Protein AF-A0A919I012-F1 (afdb_monomer_lite)

Organism: Klebsiella pneumoniae (NCBI:txid573)

Structure (mmCIF, N/CA/C/O backbone):
data_AF-A0A919I012-F1
#
_entry.id   AF-A0A919I012-F1
#
loop_
_atom_site.group_PDB
_atom_site.id
_atom_site.type_symbol
_atom_site.label_atom_id
_atom_site.label_alt_id
_atom_site.label_comp_id
_atom_site.label_asym_id
_atom_site.label_entity_id
_atom_site.label_seq_id
_atom_site.pdbx_PDB_ins_code
_atom_site.Cartn_x
_atom_site.Cartn_y
_atom_site.Cartn_z
_atom_site.occupancy
_atom_site.B_iso_or_equiv
_atom_site.auth_seq_id
_atom_site.auth_comp_id
_atom_site.auth_asym_id
_atom_site.auth_atom_id
_atom_site.pdbx_PDB_model_num
ATOM 1 N N . MET A 1 1 ? 6.368 0.701 -12.781 1.00 66.31 1 MET A N 1
ATOM 2 C CA . MET A 1 1 ? 7.105 0.050 -11.679 1.00 66.31 1 MET A CA 1
ATOM 3 C C . MET A 1 1 ? 7.580 -1.329 -12.141 1.00 66.31 1 MET A C 1
ATOM 5 O O . MET A 1 1 ? 7.004 -2.337 -11.775 1.00 66.31 1 MET A O 1
ATOM 9 N N . ARG A 1 2 ? 8.577 -1.374 -13.038 1.00 65.06 2 ARG A N 1
ATOM 10 C CA . ARG A 1 2 ? 9.054 -2.638 -13.644 1.00 65.06 2 ARG A CA 1
ATOM 11 C C . ARG A 1 2 ? 10.035 -3.413 -12.758 1.00 65.06 2 ARG A C 1
ATOM 13 O O . ARG A 1 2 ? 10.417 -4.511 -13.126 1.00 65.06 2 ARG A O 1
ATOM 20 N N . ASP A 1 3 ? 10.443 -2.819 -11.644 1.00 82.06 3 ASP A N 1
ATOM 21 C CA . ASP A 1 3 ? 11.349 -3.427 -10.679 1.00 82.06 3 ASP A CA 1
ATOM 22 C C . ASP A 1 3 ? 10.540 -4.058 -9.540 1.00 82.06 3 ASP A C 1
ATOM 24 O O . ASP A 1 3 ? 9.708 -3.384 -8.914 1.00 82.06 3 ASP A O 1
ATOM 28 N N . ASP A 1 4 ? 10.785 -5.338 -9.276 1.00 85.12 4 ASP A N 1
ATOM 29 C CA . ASP A 1 4 ? 10.115 -6.088 -8.215 1.00 85.12 4 ASP A CA 1
ATOM 30 C C . ASP A 1 4 ? 10.443 -5.551 -6.814 1.00 85.12 4 ASP A C 1
ATOM 32 O O . ASP A 1 4 ? 9.601 -5.631 -5.913 1.00 85.12 4 ASP A O 1
ATOM 36 N N . VAL A 1 5 ? 11.612 -4.929 -6.627 1.00 89.06 5 VAL A N 1
ATOM 37 C CA . VAL A 1 5 ? 11.994 -4.311 -5.349 1.00 89.06 5 VAL A CA 1
ATOM 38 C C . VAL A 1 5 ? 11.085 -3.123 -5.050 1.00 89.06 5 VAL A C 1
ATOM 40 O O . VAL A 1 5 ? 10.510 -3.044 -3.963 1.00 89.06 5 VAL A O 1
ATOM 43 N N . PHE A 1 6 ? 10.874 -2.236 -6.028 1.00 87.62 6 PHE A N 1
ATOM 44 C CA . PHE A 1 6 ? 9.968 -1.096 -5.858 1.00 87.62 6 PHE A CA 1
ATOM 45 C C . PHE A 1 6 ? 8.517 -1.542 -5.677 1.00 87.62 6 PHE A C 1
ATOM 47 O O . PHE A 1 6 ? 7.794 -0.951 -4.877 1.00 87.62 6 PHE A O 1
ATOM 54 N N . ARG A 1 7 ? 8.101 -2.614 -6.363 1.00 89.75 7 ARG A N 1
ATOM 55 C CA . ARG A 1 7 ? 6.771 -3.211 -6.188 1.00 89.75 7 ARG A CA 1
ATOM 56 C C . ARG A 1 7 ? 6.545 -3.692 -4.763 1.00 89.75 7 ARG A C 1
ATOM 58 O O . ARG A 1 7 ? 5.509 -3.388 -4.172 1.00 89.75 7 ARG A O 1
ATOM 65 N N . ARG A 1 8 ? 7.504 -4.432 -4.214 1.00 91.88 8 ARG A N 1
ATOM 66 C CA . ARG A 1 8 ? 7.412 -4.960 -2.854 1.00 91.88 8 ARG A CA 1
ATOM 67 C C . ARG A 1 8 ? 7.426 -3.839 -1.819 1.00 91.88 8 ARG A C 1
ATOM 69 O O . ARG A 1 8 ? 6.556 -3.826 -0.954 1.00 91.88 8 ARG A O 1
ATOM 76 N N . ALA A 1 9 ? 8.342 -2.881 -1.958 1.00 93.62 9 ALA A N 1
ATOM 77 C CA . ALA A 1 9 ? 8.436 -1.739 -1.054 1.00 93.62 9 ALA A CA 1
ATOM 78 C C . ALA A 1 9 ? 7.148 -0.898 -1.056 1.00 93.62 9 ALA A C 1
ATOM 80 O O . ALA A 1 9 ? 6.626 -0.572 0.005 1.00 93.62 9 ALA A O 1
ATOM 81 N N . ALA A 1 10 ? 6.579 -0.613 -2.233 1.00 93.88 10 ALA A N 1
ATOM 82 C CA . ALA A 1 10 ? 5.317 0.119 -2.337 1.00 93.88 10 ALA A CA 1
ATOM 83 C C . ALA A 1 10 ? 4.154 -0.635 -1.676 1.00 93.88 10 ALA A C 1
ATOM 85 O O . ALA A 1 10 ? 3.328 -0.019 -1.006 1.00 93.88 10 ALA A O 1
ATOM 86 N N . ARG A 1 11 ? 4.101 -1.965 -1.827 1.00 94.56 11 ARG A N 1
ATOM 87 C CA . ARG A 1 11 ? 3.069 -2.790 -1.189 1.00 94.56 11 ARG A CA 1
ATOM 88 C C . ARG A 1 11 ? 3.176 -2.768 0.335 1.00 94.56 11 ARG A C 1
ATOM 90 O O . ARG A 1 11 ? 2.153 -2.635 0.996 1.00 94.56 11 ARG A O 1
ATOM 97 N N . GLN A 1 12 ? 4.392 -2.885 0.869 1.00 95.62 12 GLN A N 1
ATOM 98 C CA . GLN A 1 12 ? 4.636 -2.808 2.312 1.00 95.62 12 GLN A CA 1
ATOM 99 C C . GLN A 1 12 ? 4.239 -1.440 2.858 1.00 95.62 12 GLN A C 1
ATOM 101 O O . GLN A 1 12 ? 3.446 -1.372 3.786 1.00 95.62 12 GLN A O 1
ATOM 106 N N . LEU A 1 13 ? 4.662 -0.356 2.203 1.00 95.44 13 LEU A N 1
ATOM 107 C CA . LEU A 1 13 ? 4.260 0.996 2.587 1.00 95.44 13 LEU A CA 1
ATOM 108 C C . LEU A 1 13 ? 2.726 1.142 2.633 1.00 95.44 13 LEU A C 1
ATOM 110 O O . LEU A 1 13 ? 2.174 1.663 3.598 1.00 95.44 13 LEU A O 1
ATOM 114 N N . MET A 1 14 ? 2.015 0.661 1.606 1.00 94.69 14 MET A N 1
ATOM 115 C CA . MET A 1 14 ? 0.552 0.776 1.533 1.00 94.69 14 MET A CA 1
ATOM 116 C C . MET A 1 14 ? -0.176 0.020 2.652 1.00 94.69 14 MET A C 1
ATOM 118 O O . MET A 1 14 ? -1.177 0.520 3.162 1.00 94.69 14 MET A O 1
ATOM 122 N N . LEU A 1 15 ? 0.291 -1.174 3.020 1.00 95.81 15 LEU A N 1
ATOM 123 C CA . LEU A 1 15 ? -0.434 -2.063 3.934 1.00 95.81 15 LEU A CA 1
ATOM 124 C C . LEU A 1 15 ? 0.060 -1.980 5.376 1.00 95.81 15 LEU A C 1
ATOM 126 O O . LEU A 1 15 ? -0.753 -1.991 6.295 1.00 95.81 15 LEU A O 1
ATOM 130 N N . ASP A 1 16 ? 1.368 -1.882 5.572 1.00 94.94 16 ASP A N 1
ATOM 131 C CA . ASP A 1 16 ? 1.978 -1.972 6.896 1.00 94.94 16 ASP A CA 1
ATOM 132 C C . ASP A 1 16 ? 2.051 -0.590 7.560 1.00 94.94 16 ASP A C 1
ATOM 134 O O . ASP A 1 16 ? 1.965 -0.482 8.781 1.00 94.94 16 ASP A O 1
ATOM 138 N N . GLU A 1 17 ? 2.160 0.478 6.763 1.00 94.31 17 GLU A N 1
ATOM 139 C CA . GLU A 1 17 ? 2.324 1.844 7.273 1.00 94.31 17 GLU A CA 1
ATOM 140 C C . GLU A 1 17 ? 1.091 2.723 7.034 1.00 94.31 17 GLU A C 1
ATOM 142 O O . GLU A 1 17 ? 0.651 3.427 7.941 1.00 94.31 17 GLU A O 1
ATOM 147 N N . GLN A 1 18 ? 0.510 2.704 5.828 1.00 94.69 18 GLN A N 1
ATOM 148 C CA . GLN A 1 18 ? -0.608 3.596 5.488 1.00 94.69 18 GLN A CA 1
ATOM 149 C C . GLN A 1 18 ? -1.967 3.052 5.942 1.00 94.69 18 GLN A C 1
ATOM 151 O O . GLN A 1 18 ? -2.739 3.798 6.546 1.00 94.69 18 GLN A O 1
ATOM 156 N N . ALA A 1 19 ? -2.271 1.773 5.695 1.00 93.56 19 ALA A N 1
ATOM 157 C CA . ALA A 1 19 ? -3.571 1.188 6.041 1.00 93.56 19 ALA A CA 1
ATOM 158 C C . ALA A 1 19 ? -3.998 1.390 7.512 1.00 93.56 19 ALA A C 1
ATOM 160 O O . ALA A 1 19 ? -5.164 1.730 7.717 1.00 93.56 19 ALA A O 1
ATOM 161 N N . PRO A 1 20 ? -3.109 1.292 8.526 1.00 94.62 20 PRO A N 1
ATOM 162 C CA . PRO A 1 20 ? -3.474 1.547 9.925 1.00 94.62 20 PRO A CA 1
ATOM 163 C C . PRO A 1 20 ? -3.978 2.970 10.200 1.00 94.62 20 PRO A C 1
ATOM 165 O O . PRO A 1 20 ? -4.666 3.203 11.190 1.00 94.62 20 PRO A O 1
ATOM 168 N N . THR A 1 21 ? -3.634 3.928 9.338 1.00 95.12 21 THR A N 1
ATOM 169 C CA . THR A 1 21 ? -4.040 5.336 9.474 1.00 95.12 21 THR A CA 1
ATOM 170 C C . THR A 1 21 ? -5.357 5.656 8.764 1.00 95.12 21 THR A C 1
ATOM 172 O O . THR A 1 21 ? -5.898 6.750 8.927 1.00 95.12 21 THR A O 1
ATOM 175 N N . LEU A 1 22 ? -5.903 4.717 7.984 1.00 93.06 22 LEU A N 1
ATOM 176 C CA . LEU A 1 22 ? -7.132 4.918 7.225 1.00 93.06 22 LEU A CA 1
ATOM 177 C C . LEU A 1 22 ? -8.352 4.481 8.039 1.00 93.06 22 LEU A C 1
ATOM 179 O O . LEU A 1 22 ? -8.470 3.331 8.451 1.00 93.06 22 LEU A O 1
ATOM 183 N N . THR A 1 23 ? -9.319 5.383 8.199 1.00 92.50 23 THR A N 1
ATOM 184 C CA . THR A 1 23 ? -10.656 5.032 8.701 1.00 92.50 23 THR A CA 1
ATOM 185 C C . THR A 1 23 ? -11.596 4.853 7.513 1.00 92.50 23 THR A C 1
ATOM 187 O O . THR A 1 23 ? -12.174 5.814 7.010 1.00 92.50 23 THR A O 1
ATOM 190 N N . ILE A 1 24 ? -11.703 3.620 7.019 1.00 90.38 24 ILE A N 1
ATOM 191 C CA . I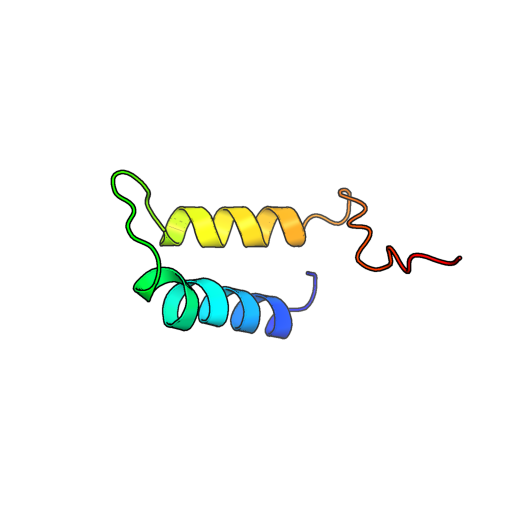LE A 1 24 ? -12.450 3.265 5.807 1.00 90.38 24 ILE A CA 1
ATOM 192 C C . ILE A 1 24 ? -13.140 1.912 5.989 1.00 90.38 24 ILE A C 1
ATOM 194 O O . ILE A 1 24 ? -12.603 1.009 6.623 1.00 90.38 24 ILE A O 1
ATOM 198 N N . THR A 1 25 ? -14.339 1.767 5.428 1.00 91.69 25 THR A N 1
ATOM 199 C CA . THR A 1 25 ? -15.108 0.515 5.427 1.00 91.69 25 THR A CA 1
ATOM 200 C C . THR A 1 25 ? -15.590 0.194 4.014 1.00 91.69 25 THR A C 1
ATOM 202 O O . THR A 1 25 ? -15.647 1.074 3.156 1.00 91.69 25 THR A O 1
ATOM 205 N N . GLY A 1 26 ? -15.903 -1.078 3.751 1.00 92.75 26 GLY A N 1
ATOM 206 C CA . GLY A 1 26 ? -16.437 -1.513 2.453 1.00 92.75 26 GLY A CA 1
ATOM 207 C C . GLY A 1 26 ? -15.411 -1.590 1.316 1.00 92.75 26 GLY A C 1
ATOM 208 O O . GLY A 1 26 ? -15.804 -1.716 0.160 1.00 92.75 26 GLY A O 1
ATOM 209 N N . VAL A 1 27 ? -14.112 -1.531 1.625 1.00 92.50 27 VAL A N 1
ATOM 210 C CA . VAL A 1 27 ? -13.028 -1.674 0.644 1.00 92.50 27 VAL A CA 1
ATOM 211 C C . VAL A 1 27 ? -12.088 -2.791 1.072 1.00 92.50 27 VAL A C 1
ATOM 213 O O . VAL A 1 27 ? -11.605 -2.806 2.202 1.00 92.50 27 VAL A O 1
ATOM 216 N N . ASP A 1 28 ? -11.795 -3.700 0.145 1.00 94.75 28 ASP A N 1
ATOM 217 C CA . ASP A 1 28 ? -10.695 -4.649 0.289 1.00 94.75 28 ASP A CA 1
ATOM 218 C C . ASP A 1 28 ? -9.374 -3.930 -0.016 1.00 94.75 28 ASP A C 1
ATOM 220 O O . ASP A 1 28 ? -9.025 -3.676 -1.172 1.00 94.75 28 ASP A O 1
ATOM 224 N N . LEU A 1 29 ? -8.649 -3.568 1.042 1.00 93.81 29 LEU A N 1
ATOM 225 C CA . LEU A 1 29 ? -7.386 -2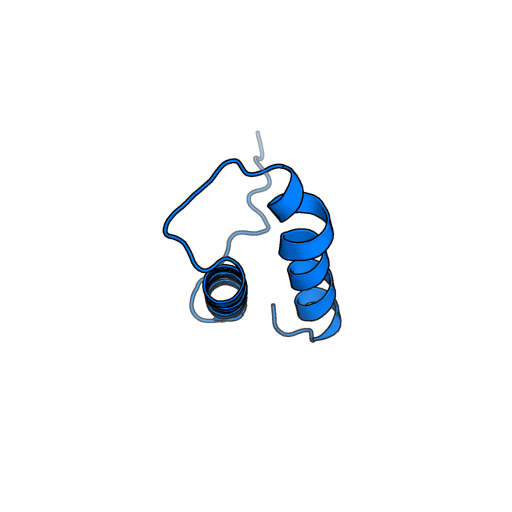.839 0.937 1.00 93.81 29 LEU A CA 1
ATOM 226 C C . LEU A 1 29 ? -6.280 -3.655 0.253 1.00 93.81 29 LEU A C 1
ATOM 228 O O . LEU A 1 29 ? -5.412 -3.061 -0.388 1.00 93.81 29 LEU A O 1
ATOM 232 N N . LEU A 1 30 ? -6.319 -4.989 0.332 1.00 94.06 30 LEU A N 1
ATOM 233 C CA . LEU A 1 30 ? -5.346 -5.851 -0.343 1.00 94.06 30 LEU A CA 1
ATOM 234 C C . LEU A 1 30 ? -5.573 -5.812 -1.852 1.00 94.06 30 LEU A C 1
ATOM 236 O O . LEU A 1 30 ? -4.658 -5.474 -2.607 1.00 94.06 30 LEU A O 1
ATOM 240 N N . ALA A 1 31 ? -6.812 -6.067 -2.280 1.00 94.06 31 ALA A N 1
ATOM 241 C CA . ALA A 1 31 ? -7.186 -5.996 -3.690 1.00 94.06 31 ALA A CA 1
ATOM 242 C C . ALA A 1 31 ? -6.954 -4.588 -4.265 1.00 94.06 31 ALA A C 1
ATOM 244 O O . ALA A 1 31 ? -6.509 -4.427 -5.407 1.00 94.06 31 ALA A O 1
ATOM 245 N N . TYR A 1 32 ? -7.211 -3.555 -3.461 1.00 94.19 32 TYR A N 1
ATOM 246 C CA . TYR A 1 32 ? -6.987 -2.174 -3.862 1.00 94.19 32 TYR A CA 1
ATOM 247 C C . TYR A 1 32 ? -5.496 -1.837 -4.025 1.00 94.19 32 TYR A C 1
ATOM 249 O O . TYR A 1 32 ? -5.117 -1.245 -5.039 1.00 94.19 32 TYR A O 1
ATOM 257 N N . ALA A 1 33 ? -4.632 -2.258 -3.095 1.00 94.75 33 ALA A N 1
ATOM 258 C CA . ALA A 1 33 ? -3.183 -2.076 -3.211 1.00 94.75 33 ALA A CA 1
ATOM 259 C C . ALA A 1 33 ? -2.616 -2.785 -4.454 1.00 94.75 33 ALA A C 1
ATOM 261 O O . ALA A 1 33 ? -1.838 -2.195 -5.211 1.00 94.75 33 ALA A O 1
ATOM 262 N N . ASP A 1 34 ? -3.061 -4.015 -4.723 1.00 92.94 34 ASP A N 1
ATOM 263 C CA . ASP A 1 34 ? -2.627 -4.774 -5.898 1.00 92.94 34 ASP A CA 1
ATOM 264 C C . ASP A 1 34 ? -3.086 -4.104 -7.211 1.00 92.94 34 ASP A C 1
ATOM 266 O O . ASP A 1 34 ? -2.307 -4.004 -8.167 1.00 92.94 34 ASP A O 1
ATOM 270 N N . SER A 1 35 ? -4.303 -3.545 -7.241 1.00 93.00 35 SER A N 1
ATOM 271 C CA . SER A 1 35 ? -4.811 -2.735 -8.360 1.00 93.00 35 SER A CA 1
ATOM 272 C C . SER A 1 35 ? -3.969 -1.477 -8.606 1.00 93.00 35 SER A C 1
ATOM 274 O O . SER A 1 35 ? -3.600 -1.178 -9.749 1.00 93.00 35 SER A O 1
ATOM 276 N N . LEU A 1 36 ? -3.603 -0.746 -7.547 1.00 91.62 36 LEU A N 1
ATOM 277 C CA . LEU A 1 36 ? -2.750 0.440 -7.656 1.00 91.62 36 LEU A CA 1
ATOM 278 C C . LEU A 1 36 ? -1.372 0.088 -8.222 1.00 91.62 36 LEU A C 1
ATOM 280 O O . LEU A 1 36 ? -0.908 0.734 -9.166 1.00 91.62 36 LEU A O 1
ATOM 284 N N . ILE A 1 37 ? -0.744 -0.966 -7.704 1.00 91.44 37 ILE A N 1
ATOM 285 C CA . ILE A 1 37 ? 0.548 -1.452 -8.194 1.00 91.44 37 ILE A CA 1
ATOM 286 C C . ILE A 1 37 ? 0.461 -1.820 -9.679 1.00 91.44 37 ILE A C 1
ATOM 288 O O . ILE A 1 37 ? 1.304 -1.382 -10.462 1.00 91.44 37 ILE A O 1
ATOM 292 N N . ALA A 1 38 ? -0.570 -2.558 -10.099 1.00 89.31 38 ALA A N 1
ATOM 293 C CA . ALA A 1 38 ? -0.760 -2.926 -11.501 1.00 89.31 38 ALA A CA 1
ATOM 294 C C . ALA A 1 38 ? -0.866 -1.689 -12.416 1.00 89.31 38 ALA A C 1
ATOM 296 O O . ALA A 1 38 ? -0.228 -1.632 -13.473 1.00 89.31 38 ALA A O 1
ATOM 297 N N . ARG A 1 39 ? -1.594 -0.651 -11.984 1.00 88.12 39 ARG A N 1
ATOM 298 C CA . ARG A 1 39 ? -1.729 0.621 -12.720 1.00 88.12 39 ARG A CA 1
ATOM 299 C C . ARG A 1 39 ? -0.413 1.393 -12.829 1.00 88.12 39 ARG A C 1
ATOM 301 O O . ARG A 1 39 ? -0.133 1.963 -13.885 1.0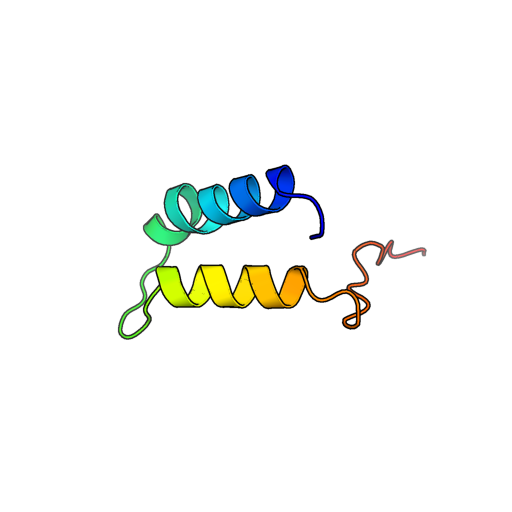0 88.12 39 ARG A O 1
ATOM 308 N N . PHE A 1 40 ? 0.404 1.413 -11.777 1.00 83.50 40 PHE A N 1
ATOM 309 C CA . PHE A 1 40 ? 1.731 2.048 -11.798 1.00 83.50 40 PHE A CA 1
ATOM 310 C C . PHE A 1 40 ? 2.788 1.213 -12.529 1.00 83.50 40 PHE A C 1
ATOM 312 O O . PHE A 1 40 ? 3.822 1.736 -12.958 1.00 83.50 40 PHE A O 1
ATOM 319 N N . SER A 1 41 ? 2.551 -0.086 -12.687 1.00 83.44 41 SER A N 1
ATOM 320 C CA . SER A 1 41 ? 3.385 -0.992 -13.475 1.00 83.44 41 SER A CA 1
ATOM 321 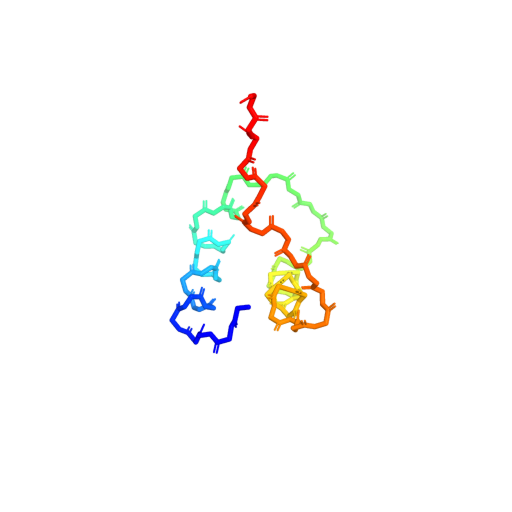C C . SER A 1 41 ? 3.121 -0.911 -14.972 1.00 83.44 41 SER A C 1
ATOM 323 O O . SER A 1 41 ? 4.024 -1.239 -15.737 1.00 83.44 41 SER A O 1
ATOM 325 N N . ASN A 1 42 ? 1.952 -0.419 -15.388 1.00 79.50 42 ASN A N 1
ATOM 326 C CA . ASN A 1 42 ? 1.591 -0.284 -16.793 1.00 79.50 42 ASN A CA 1
ATOM 327 C C . ASN A 1 42 ? 2.501 0.736 -17.524 1.00 79.50 42 ASN A C 1
ATOM 329 O O . ASN A 1 42 ? 2.405 1.937 -17.261 1.00 79.50 42 ASN A O 1
ATOM 333 N N . PRO A 1 43 ? 3.345 0.294 -18.475 1.00 62.59 43 PRO A N 1
ATOM 334 C CA . PRO A 1 43 ? 4.264 1.165 -19.207 1.00 62.59 43 PRO A CA 1
ATOM 335 C C . PRO A 1 43 ? 3.570 2.061 -20.248 1.00 62.5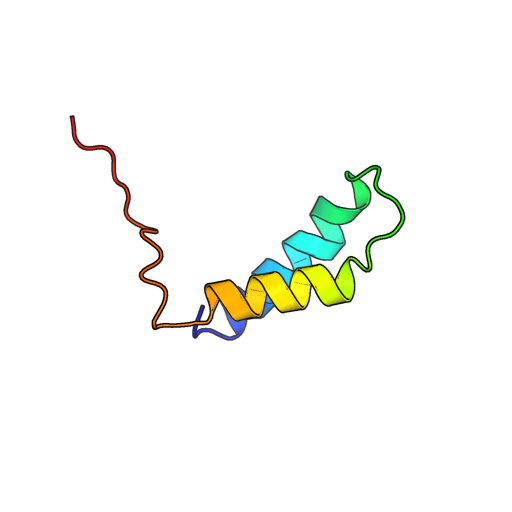9 43 PRO A C 1
ATOM 337 O O . PRO A 1 43 ? 4.179 3.024 -20.712 1.00 62.59 43 PRO A O 1
ATOM 340 N N . ALA A 1 44 ? 2.314 1.776 -20.615 1.00 63.47 44 ALA A N 1
ATOM 341 C CA . ALA A 1 44 ? 1.525 2.609 -21.528 1.00 63.47 44 ALA A CA 1
ATOM 342 C C . ALA A 1 44 ? 0.956 3.860 -20.836 1.00 63.47 44 ALA A C 1
ATOM 344 O O . ALA A 1 44 ? 0.670 4.866 -21.487 1.00 63.47 44 ALA A O 1
ATOM 345 N N . LEU A 1 45 ? 0.836 3.826 -19.506 1.00 59.38 45 LEU A N 1
ATOM 346 C CA . LEU A 1 45 ? 0.553 5.009 -18.707 1.00 59.38 45 LEU A CA 1
ATOM 347 C C . LEU A 1 45 ? 1.875 5.763 -18.527 1.00 59.38 45 LEU A C 1
ATOM 349 O O . LEU A 1 45 ? 2.703 5.396 -17.696 1.00 59.38 45 LEU A O 1
ATOM 353 N N . LYS A 1 46 ? 2.092 6.817 -19.327 1.00 54.62 46 LYS A N 1
ATOM 354 C CA . LYS A 1 46 ? 3.180 7.791 -19.131 1.00 54.62 46 LYS A CA 1
ATOM 355 C C . LYS A 1 46 ? 2.979 8.517 -17.795 1.00 54.62 46 LYS A C 1
ATOM 357 O O . LYS A 1 46 ? 2.523 9.658 -17.758 1.00 54.62 46 LYS A O 1
ATOM 362 N N . HIS A 1 47 ? 3.293 7.852 -16.688 1.00 49.09 47 HIS A N 1
ATOM 363 C CA . HIS A 1 47 ? 3.361 8.471 -15.372 1.00 49.09 47 HIS A CA 1
ATOM 364 C C . HIS A 1 47 ? 4.459 9.533 -15.434 1.00 49.09 47 HIS A C 1
ATOM 366 O O . HIS A 1 47 ? 5.642 9.210 -15.525 1.00 49.09 47 HIS A O 1
ATOM 372 N N . ARG A 1 48 ? 4.072 10.815 -15.438 1.00 48.22 48 ARG A N 1
ATOM 373 C CA . ARG A 1 48 ? 4.995 11.941 -15.253 1.00 48.22 48 ARG A CA 1
ATOM 374 C C . ARG A 1 48 ? 5.513 11.913 -13.810 1.00 48.22 48 ARG A C 1
ATOM 376 O O . ARG A 1 48 ? 5.129 12.745 -12.999 1.00 48.22 48 ARG A O 1
ATOM 383 N N . THR A 1 49 ? 6.393 10.977 -13.472 1.00 49.94 49 THR A N 1
ATOM 384 C CA . THR A 1 49 ? 7.174 11.036 -12.223 1.00 49.94 49 THR A CA 1
ATOM 385 C C . THR A 1 49 ? 8.232 12.145 -12.260 1.00 49.94 49 THR A C 1
ATOM 387 O O . THR A 1 49 ? 8.832 12.455 -11.240 1.00 49.94 49 THR A O 1
ATOM 390 N N . ALA A 1 50 ? 8.409 12.813 -13.406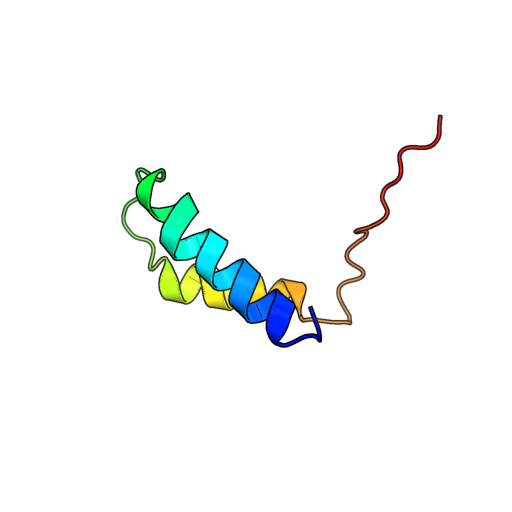 1.00 44.25 50 ALA A N 1
ATOM 391 C CA . ALA A 1 50 ? 9.211 14.020 -13.556 1.00 44.25 50 ALA A CA 1
ATOM 392 C C . ALA A 1 50 ? 8.342 15.231 -13.935 1.00 44.25 50 ALA A C 1
ATOM 394 O O . ALA A 1 50 ? 8.579 15.870 -14.955 1.00 44.25 50 ALA A O 1
ATOM 395 N N . ASN A 1 51 ? 7.334 15.587 -13.133 1.00 41.91 51 ASN A N 1
ATOM 396 C CA . ASN A 1 51 ? 6.801 16.953 -13.190 1.00 41.91 51 ASN A CA 1
ATOM 397 C C . ASN A 1 51 ? 7.655 17.842 -12.271 1.00 41.91 51 ASN A C 1
ATOM 399 O O . ASN A 1 51 ? 7.209 18.319 -11.228 1.00 41.91 51 ASN A O 1
ATOM 403 N N . ARG A 1 52 ? 8.927 18.024 -12.659 1.00 44.97 52 ARG A N 1
ATOM 404 C CA . ARG A 1 52 ? 9.765 19.107 -12.139 1.00 44.97 52 ARG A CA 1
ATOM 405 C C . ARG A 1 52 ? 9.077 20.390 -12.598 1.00 44.97 52 ARG A C 1
ATOM 407 O O . ARG A 1 52 ? 9.117 20.714 -13.780 1.00 44.97 52 ARG A O 1
ATOM 414 N N . HIS A 1 53 ? 8.375 21.058 -11.686 1.00 45.03 53 HIS A N 1
ATOM 415 C CA . HIS A 1 53 ? 7.892 22.414 -11.917 1.00 45.03 53 HIS A CA 1
ATOM 416 C C . HIS A 1 53 ? 9.127 23.305 -12.093 1.00 45.03 53 HIS A C 1
ATOM 418 O O . HIS A 1 53 ? 9.741 23.727 -11.115 1.00 45.03 53 HIS A O 1
ATOM 424 N N . GLY A 1 54 ? 9.538 23.505 -13.345 1.00 45.69 54 GLY A N 1
ATOM 425 C CA . GLY A 1 54 ? 10.407 24.604 -13.732 1.00 45.69 54 GLY A CA 1
ATOM 426 C C . GLY A 1 54 ? 9.585 25.883 -13.669 1.00 45.69 54 GLY A C 1
ATOM 427 O O . GLY A 1 54 ? 8.553 25.982 -14.333 1.00 45.69 54 GLY A O 1
ATOM 428 N N . ARG A 1 55 ? 10.015 26.804 -12.812 1.00 40.41 55 ARG A N 1
ATOM 429 C CA . ARG A 1 55 ? 9.806 28.229 -13.054 1.00 40.41 55 ARG A CA 1
ATOM 430 C C . ARG A 1 55 ? 10.872 28.686 -14.036 1.00 40.41 55 ARG A C 1
ATOM 432 O O . ARG A 1 55 ? 11.987 28.120 -13.954 1.00 40.41 55 ARG A O 1
#

Sequence (55 aa):
MRDDVFRRAARQLMLDEQAPTLTITGVDLLAYADSLIARFSNPALKHRTANRHGR

Foldseek 3Di:
DQDVVVLVVQLCCQVVPVVVVDPDPPDDSNVVSVVVSVVVNDPVPPPPPPPPPDD

Secondary structure (DSSP, 8-state):
---HHHHHHHHHIIIIIIGGG----S--HHHHHHHHHHHHH-TTS---TT-----

Radius of gyration: 13.58 Å; chains: 1; bounding box: 28×34×32 Å

InterPro domains:
  IPR008927 6-phosphogluconate dehydrogenase-like, C-terminal domain superfamily [SSF48179] (1-50)
  IPR013118 Mannitol dehydrogenase, C-terminal [PF08125] (1-50)
  IPR013328 6-phosphogluconate dehydrogenase, domain 2 [G3DSA:1.10.1040.10] (1-52)

pLDDT: mean 80.88, std 18.54, range [40.41, 95.81]